Protein AF-A0A7V5RJ73-F1 (afdb_monomer_lite)

Sequence (101 aa):
MDFFIEINDKVAHIILYTPLGFLLRRALSLHKNMTAPQTAVLTLIIGVLYGISDELHQAFVPDRYADAADVLADAVGVLFGSTAFYFLRKQQPGLRAETNE

Structure (mmCIF, N/CA/C/O backbone):
data_AF-A0A7V5RJ73-F1
#
_entry.id   AF-A0A7V5RJ73-F1
#
loop_
_atom_site.group_PDB
_atom_site.id
_atom_site.type_symbol
_atom_site.label_atom_id
_atom_site.label_alt_id
_atom_site.label_comp_id
_atom_site.label_asym_id
_atom_site.label_entity_id
_atom_site.label_seq_id
_atom_site.pdbx_PDB_ins_code
_atom_site.Cartn_x
_atom_site.Cartn_y
_atom_site.Cartn_z
_atom_site.occupancy
_atom_site.B_iso_or_equiv
_atom_site.auth_seq_id
_atom_site.auth_comp_id
_atom_site.auth_asym_id
_atom_site.auth_atom_id
_atom_site.pdbx_PDB_model_num
ATOM 1 N N . MET A 1 1 ? 3.614 -0.748 -29.471 1.00 63.44 1 MET A N 1
ATOM 2 C CA . MET A 1 1 ? 3.290 -1.928 -28.633 1.00 63.44 1 MET A CA 1
ATOM 3 C C . MET A 1 1 ? 3.602 -1.642 -27.171 1.00 63.44 1 MET A C 1
ATOM 5 O O . MET A 1 1 ? 2.869 -2.115 -26.318 1.00 63.44 1 MET A O 1
ATOM 9 N N . ASP A 1 2 ? 4.600 -0.803 -26.909 1.00 73.31 2 ASP A N 1
ATOM 10 C CA . ASP A 1 2 ? 5.149 -0.478 -25.584 1.00 73.31 2 ASP A CA 1
ATOM 11 C C . ASP A 1 2 ? 4.102 0.065 -24.599 1.00 73.31 2 ASP A C 1
ATOM 13 O O . ASP A 1 2 ? 3.984 -0.440 -23.491 1.00 73.31 2 ASP A O 1
ATOM 17 N N . PHE A 1 3 ? 3.213 0.955 -25.050 1.00 74.25 3 PHE A N 1
ATOM 18 C CA . PHE A 1 3 ? 2.117 1.476 -24.220 1.00 74.25 3 PHE A CA 1
ATOM 19 C C . PHE A 1 3 ? 1.172 0.394 -23.658 1.00 74.25 3 PHE A C 1
ATOM 21 O O . PHE A 1 3 ? 0.725 0.477 -22.517 1.00 74.25 3 PHE A O 1
ATOM 28 N N . PHE A 1 4 ? 0.848 -0.639 -24.445 1.00 75.19 4 PHE A N 1
ATOM 29 C CA . PHE A 1 4 ? -0.024 -1.723 -23.975 1.00 75.19 4 PHE A CA 1
ATOM 30 C C . PHE A 1 4 ? 0.685 -2.632 -22.967 1.00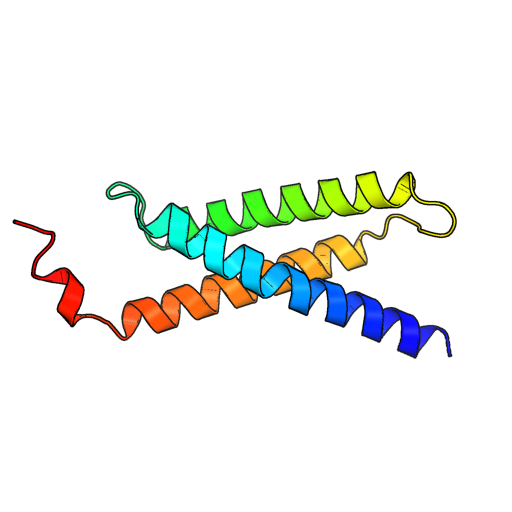 75.19 4 PHE A C 1
ATOM 32 O O . PHE A 1 4 ? 0.028 -3.189 -22.089 1.00 75.19 4 PHE A O 1
ATOM 39 N N . ILE A 1 5 ? 2.004 -2.783 -23.102 1.00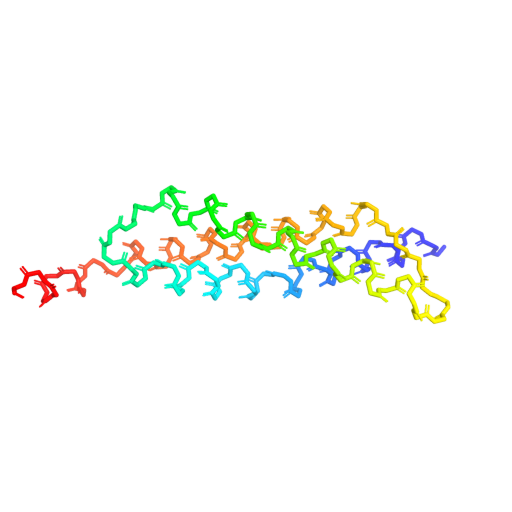 77.38 5 ILE A N 1
ATOM 40 C CA . ILE A 1 5 ? 2.833 -3.565 -22.181 1.00 77.38 5 ILE A CA 1
ATOM 41 C C . ILE A 1 5 ? 2.927 -2.833 -20.843 1.00 77.38 5 ILE A C 1
ATOM 43 O O . ILE A 1 5 ? 2.672 -3.445 -19.811 1.00 77.38 5 ILE A O 1
ATOM 47 N N . GLU A 1 6 ? 3.167 -1.520 -20.868 1.00 79.75 6 GLU A N 1
ATOM 48 C CA . GLU A 1 6 ? 3.168 -0.683 -19.667 1.00 79.75 6 GLU A CA 1
ATOM 49 C C . GLU A 1 6 ? 1.824 -0.763 -18.938 1.00 79.75 6 GLU A C 1
ATOM 51 O O . GLU A 1 6 ? 1.789 -1.094 -17.760 1.00 79.75 6 GLU A O 1
ATOM 56 N N . ILE A 1 7 ? 0.690 -0.557 -19.620 1.00 81.56 7 ILE A N 1
ATOM 57 C CA . ILE A 1 7 ? -0.626 -0.662 -18.963 1.00 81.56 7 ILE A CA 1
ATOM 58 C C . ILE A 1 7 ? -0.834 -2.035 -18.319 1.00 81.56 7 ILE A C 1
ATOM 60 O O . ILE A 1 7 ? -1.371 -2.109 -17.216 1.00 81.56 7 ILE A O 1
ATOM 64 N N . ASN A 1 8 ? -0.452 -3.116 -19.002 1.00 88.88 8 ASN A N 1
ATOM 65 C CA . ASN A 1 8 ? -0.618 -4.467 -18.472 1.00 88.88 8 ASN A CA 1
ATOM 66 C C . ASN A 1 8 ? 0.177 -4.653 -17.173 1.00 88.88 8 ASN A C 1
ATOM 68 O O . ASN A 1 8 ? -0.376 -5.127 -16.185 1.00 88.88 8 ASN A O 1
ATOM 72 N N . ASP A 1 9 ? 1.425 -4.194 -17.157 1.00 88.94 9 ASP A N 1
ATOM 73 C CA . ASP A 1 9 ? 2.310 -4.241 -15.996 1.00 88.94 9 ASP A CA 1
ATOM 74 C C . ASP A 1 9 ? 1.721 -3.442 -14.813 1.00 88.94 9 ASP A C 1
ATOM 76 O O . ASP A 1 9 ? 1.507 -3.999 -13.736 1.00 88.94 9 ASP A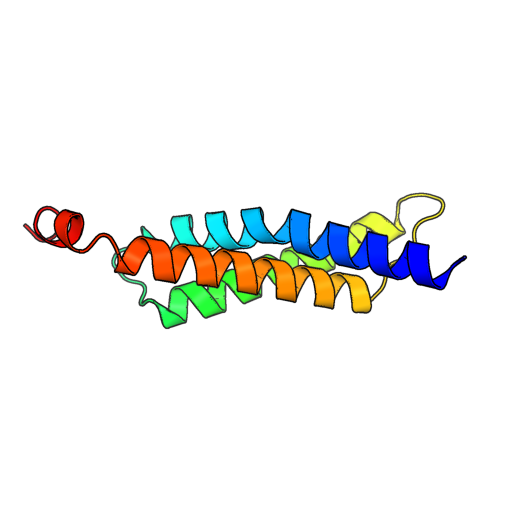 O 1
ATOM 80 N N . LYS A 1 10 ? 1.241 -2.211 -15.041 1.00 91.75 10 LYS A N 1
ATOM 81 C CA . LYS A 1 10 ? 0.571 -1.404 -13.997 1.00 91.75 10 LYS A CA 1
ATOM 82 C C . LYS A 1 10 ? -0.705 -2.075 -13.470 1.00 91.75 10 LYS A C 1
ATOM 84 O O . LYS A 1 10 ? -1.003 -2.033 -12.275 1.00 91.75 10 LYS A O 1
ATOM 89 N N . VAL A 1 11 ? -1.486 -2.711 -14.346 1.00 94.94 11 VAL A N 1
ATOM 90 C CA . VAL A 1 11 ? -2.678 -3.476 -13.942 1.00 94.94 11 VAL A CA 1
ATOM 91 C C . VAL A 1 11 ? -2.285 -4.704 -13.119 1.00 94.94 11 VAL A C 1
ATOM 93 O O . VAL A 1 11 ? -2.965 -5.010 -12.137 1.00 94.94 11 VAL A O 1
ATOM 96 N N . ALA A 1 12 ? -1.193 -5.384 -13.469 1.00 94.56 12 ALA A N 1
ATOM 97 C CA . ALA A 1 12 ? -0.675 -6.512 -12.704 1.00 94.56 12 ALA A CA 1
ATOM 98 C C . ALA A 1 12 ? -0.281 -6.083 -11.284 1.00 94.56 12 ALA A C 1
ATOM 100 O O . ALA A 1 12 ? -0.717 -6.732 -10.333 1.00 94.56 12 ALA A O 1
ATOM 101 N N . HIS A 1 13 ? 0.422 -4.956 -11.133 1.00 95.88 13 HIS A N 1
ATOM 102 C CA . HIS A 1 13 ? 0.754 -4.357 -9.834 1.00 95.88 13 HIS A CA 1
ATOM 103 C C . HIS A 1 13 ? -0.503 -4.081 -8.992 1.00 95.88 13 HIS A C 1
ATOM 105 O O . HIS A 1 13 ? -0.633 -4.577 -7.869 1.00 95.88 13 HIS A O 1
ATOM 111 N N . ILE A 1 14 ? -1.521 -3.422 -9.563 1.00 97.56 14 ILE A N 1
ATOM 112 C CA . ILE A 1 14 ? -2.802 -3.185 -8.871 1.00 97.56 14 ILE A CA 1
ATOM 113 C C . ILE A 1 14 ? -3.448 -4.505 -8.415 1.00 97.56 14 ILE A C 1
ATOM 115 O O . ILE A 1 14 ? -3.921 -4.609 -7.276 1.00 97.56 14 ILE A O 1
ATOM 119 N N . ILE A 1 15 ? -3.489 -5.519 -9.285 1.00 97.75 15 ILE A N 1
ATOM 120 C CA . ILE A 1 15 ? -4.101 -6.822 -8.986 1.00 97.75 15 ILE A CA 1
ATOM 121 C C . ILE A 1 15 ? -3.326 -7.557 -7.888 1.00 97.75 15 ILE A C 1
ATOM 123 O O . ILE A 1 15 ? -3.957 -8.104 -6.987 1.00 97.75 15 ILE A O 1
ATOM 127 N N . LEU A 1 16 ? -1.992 -7.551 -7.927 1.00 96.50 16 LEU A N 1
ATOM 128 C CA . LEU A 1 16 ? -1.120 -8.198 -6.939 1.00 96.50 16 LEU A CA 1
ATOM 129 C C . LEU A 1 16 ? -1.221 -7.540 -5.561 1.00 96.50 16 LEU A C 1
ATOM 131 O O . LEU A 1 16 ? -1.323 -8.229 -4.542 1.00 96.50 16 LEU A O 1
ATOM 135 N N . TYR A 1 17 ? -1.269 -6.211 -5.523 1.00 98.12 17 TYR A N 1
ATOM 136 C CA . TYR A 1 17 ? -1.295 -5.457 -4.273 1.00 98.12 17 TYR A CA 1
ATOM 137 C C . TYR A 1 17 ? -2.696 -5.333 -3.661 1.00 98.12 17 TYR A C 1
ATOM 139 O O . TYR A 1 17 ? -2.831 -5.038 -2.469 1.00 98.12 17 TYR A O 1
ATOM 147 N N . THR A 1 18 ? -3.757 -5.636 -4.414 1.00 98.56 18 THR A N 1
ATOM 148 C CA . THR A 1 18 ? -5.132 -5.664 -3.888 1.00 98.56 18 THR A CA 1
ATOM 149 C C . THR A 1 18 ? -5.323 -6.711 -2.775 1.00 98.56 18 THR A C 1
ATOM 151 O O . THR A 1 18 ? -5.748 -6.336 -1.676 1.00 98.56 18 THR A O 1
ATOM 154 N N . PRO A 1 19 ? -4.983 -8.003 -2.958 1.00 98.44 19 PRO A N 1
ATOM 155 C CA . PRO A 1 19 ? -4.989 -8.984 -1.874 1.00 98.44 19 PRO A CA 1
ATOM 156 C C . PRO A 1 19 ? -4.113 -8.579 -0.685 1.00 98.44 19 PRO A C 1
ATOM 158 O O . PRO A 1 19 ? -4.533 -8.756 0.460 1.00 98.44 19 PRO A O 1
ATOM 161 N N . LEU A 1 20 ? -2.935 -7.992 -0.931 1.00 98.38 20 LEU A N 1
ATOM 162 C CA . LEU A 1 20 ? -2.051 -7.511 0.133 1.00 98.38 20 LEU A CA 1
ATOM 163 C C . LEU A 1 20 ? -2.748 -6.444 0.987 1.00 98.38 20 LEU A C 1
ATOM 165 O O . LEU A 1 20 ? -2.844 -6.596 2.207 1.00 98.38 20 LEU A O 1
ATOM 169 N N . GLY A 1 21 ? -3.306 -5.406 0.358 1.00 98.44 21 GLY A N 1
ATOM 170 C CA . GLY A 1 21 ? -4.060 -4.362 1.050 1.00 98.44 21 GLY A CA 1
ATOM 171 C C . GLY A 1 21 ? -5.252 -4.917 1.827 1.00 98.44 21 GLY A C 1
ATOM 172 O O . GLY A 1 21 ? -5.497 -4.510 2.962 1.00 98.44 21 GLY A O 1
ATOM 173 N N . PHE A 1 22 ? -5.962 -5.896 1.263 1.00 98.50 22 PHE A N 1
ATOM 174 C CA . PHE A 1 22 ? -7.078 -6.566 1.928 1.00 98.50 22 PHE A CA 1
ATOM 175 C C . PHE A 1 22 ? -6.637 -7.317 3.190 1.00 98.50 22 PHE A C 1
ATOM 177 O O . PHE A 1 22 ? -7.255 -7.186 4.250 1.00 98.50 22 PHE A O 1
ATOM 184 N N . LEU A 1 23 ? -5.563 -8.102 3.096 1.00 98.25 23 LEU A N 1
ATOM 185 C CA . LEU A 1 23 ? -5.067 -8.930 4.194 1.00 98.25 23 LEU A CA 1
ATOM 186 C C . LEU A 1 23 ? -4.405 -8.097 5.294 1.00 98.25 23 LEU A C 1
ATOM 188 O O . LEU A 1 23 ? -4.669 -8.349 6.470 1.00 98.25 23 LEU A O 1
ATOM 192 N N . LEU A 1 24 ? -3.625 -7.072 4.938 1.00 98.19 24 LEU A N 1
ATOM 193 C CA . LEU A 1 24 ? -3.063 -6.112 5.893 1.00 98.19 24 LEU A CA 1
ATOM 194 C C . LEU A 1 24 ? -4.173 -5.401 6.659 1.00 98.19 24 LEU A C 1
ATOM 196 O O . LEU A 1 24 ? -4.175 -5.371 7.893 1.00 98.19 24 LEU A O 1
ATOM 200 N N . ARG A 1 25 ? -5.173 -4.902 5.927 1.00 97.81 25 ARG A N 1
ATOM 201 C CA . ARG A 1 25 ? -6.346 -4.272 6.514 1.00 97.81 25 ARG A CA 1
ATOM 202 C C . ARG A 1 25 ? -7.056 -5.222 7.466 1.00 97.81 25 ARG A C 1
ATOM 204 O O . ARG A 1 25 ? -7.375 -4.814 8.580 1.00 97.81 25 ARG A O 1
ATOM 211 N N . ARG A 1 26 ? -7.272 -6.478 7.063 1.00 96.94 26 ARG A N 1
ATOM 212 C CA . ARG A 1 26 ? -7.879 -7.513 7.906 1.00 96.94 26 ARG A CA 1
ATOM 213 C C . ARG A 1 26 ? -7.088 -7.718 9.189 1.00 96.94 26 ARG A C 1
ATOM 215 O O . ARG A 1 26 ? -7.684 -7.604 10.259 1.00 96.94 26 ARG A O 1
ATOM 222 N N . ALA A 1 27 ? -5.787 -7.975 9.080 1.00 96.81 27 ALA A N 1
ATOM 223 C CA . ALA A 1 27 ? -4.901 -8.248 10.207 1.00 96.81 27 ALA A CA 1
ATOM 224 C C . ALA A 1 27 ? -4.891 -7.091 11.214 1.00 96.81 27 ALA A C 1
ATOM 226 O O . ALA A 1 27 ? -5.191 -7.293 12.389 1.00 96.81 27 ALA A O 1
ATOM 227 N N . LEU A 1 28 ? -4.669 -5.861 10.745 1.00 96.19 28 LEU A N 1
ATOM 228 C CA . LEU A 1 28 ? -4.662 -4.668 11.595 1.00 96.19 28 LEU A CA 1
ATOM 229 C C . LEU A 1 28 ? -6.011 -4.436 12.283 1.00 96.19 28 LEU A C 1
ATOM 231 O O . LEU A 1 28 ? -6.076 -3.971 13.416 1.00 96.19 28 LEU A O 1
ATOM 235 N N . SER A 1 29 ? -7.105 -4.795 11.617 1.00 93.56 29 SER A N 1
ATOM 236 C CA . SER A 1 29 ? -8.455 -4.609 12.137 1.00 93.56 29 SER A CA 1
ATOM 237 C C . SER A 1 29 ? -8.849 -5.564 13.274 1.00 93.56 29 SER A C 1
ATOM 239 O O . SER A 1 29 ? -9.889 -5.334 13.904 1.00 93.56 29 SER A O 1
ATOM 241 N N . LEU A 1 30 ? -8.041 -6.606 13.524 1.00 92.88 30 LEU A N 1
ATOM 242 C CA . LEU A 1 30 ? -8.167 -7.520 14.664 1.00 92.88 30 LEU A CA 1
ATOM 243 C C . LEU A 1 30 ? -7.631 -6.904 15.966 1.00 92.88 30 LEU A C 1
ATOM 245 O O . LEU A 1 30 ? -7.986 -7.358 17.052 1.00 92.88 30 LEU A O 1
ATOM 249 N N . HIS A 1 31 ? -6.807 -5.855 15.884 1.00 91.81 31 HIS A N 1
ATOM 250 C CA . HIS A 1 31 ? -6.301 -5.165 17.066 1.00 91.81 31 HIS A CA 1
ATOM 251 C C . HIS A 1 31 ? -7.395 -4.282 17.683 1.00 91.81 31 HIS A C 1
ATOM 253 O O . HIS A 1 31 ? -7.825 -3.295 17.086 1.00 91.81 31 HIS A O 1
ATOM 259 N N . LYS A 1 32 ? -7.813 -4.609 18.915 1.00 83.81 32 LYS A N 1
ATOM 260 C CA . LYS A 1 32 ? -8.924 -3.939 19.625 1.00 83.81 32 LYS A CA 1
ATOM 261 C C . LYS A 1 32 ? -8.725 -2.427 19.829 1.00 83.81 32 LYS A C 1
ATOM 263 O O . LYS A 1 32 ? -9.703 -1.694 19.896 1.00 83.81 32 LYS A O 1
ATOM 268 N N . ASN A 1 33 ? -7.477 -1.959 19.871 1.00 92.00 33 ASN A N 1
ATOM 269 C CA . ASN A 1 33 ? -7.137 -0.561 20.164 1.00 92.00 33 ASN A CA 1
ATOM 270 C C . ASN A 1 33 ? -6.991 0.325 18.917 1.00 92.00 33 ASN A C 1
ATOM 272 O O . ASN A 1 33 ? -6.576 1.476 19.038 1.00 92.00 33 ASN A O 1
ATOM 276 N N . MET A 1 34 ? -7.278 -0.192 17.717 1.00 91.56 34 MET A N 1
ATOM 277 C CA . MET A 1 34 ? -7.090 0.561 16.478 1.00 91.56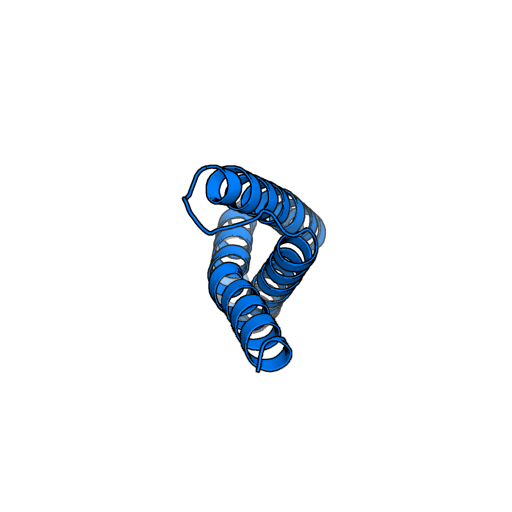 34 MET A CA 1
ATOM 278 C C . MET A 1 34 ? -8.424 0.894 15.816 1.00 91.56 34 MET A C 1
ATOM 280 O O . MET A 1 34 ? -9.257 0.033 15.533 1.00 91.56 34 MET A O 1
ATOM 284 N N . THR A 1 35 ? -8.610 2.172 15.507 1.00 94.12 35 THR A N 1
ATOM 285 C CA . THR A 1 35 ? -9.783 2.662 14.781 1.00 94.12 35 THR A CA 1
ATOM 286 C C . THR A 1 35 ? -9.705 2.316 13.290 1.00 94.12 35 THR A C 1
ATOM 288 O O . THR A 1 35 ? -8.635 2.040 12.736 1.00 94.12 35 THR A O 1
ATOM 291 N N . ALA A 1 36 ? -10.848 2.363 12.599 1.00 92.62 36 ALA A N 1
ATOM 292 C CA . ALA A 1 36 ? -10.914 2.166 11.151 1.00 92.62 36 ALA A CA 1
ATOM 293 C C . ALA A 1 36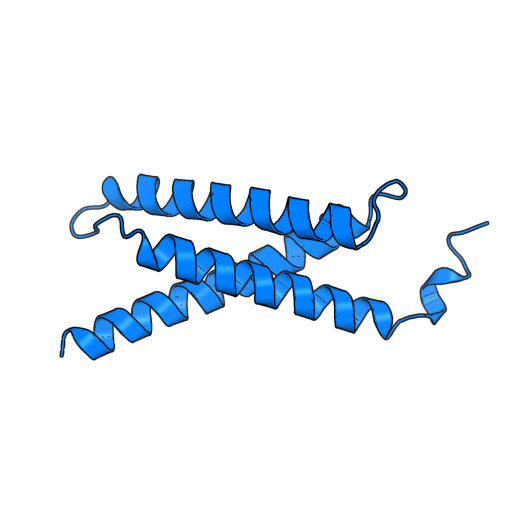 ? -9.986 3.104 10.340 1.00 92.62 36 ALA A C 1
ATOM 295 O O . ALA A 1 36 ? -9.335 2.600 9.427 1.00 92.62 36 ALA A O 1
ATOM 296 N N . PRO A 1 37 ? -9.868 4.418 10.614 1.00 95.56 37 PRO A N 1
ATOM 297 C CA . PRO A 1 37 ? -8.915 5.266 9.894 1.00 95.56 37 PRO A CA 1
ATOM 298 C C . PRO A 1 37 ? -7.451 4.937 10.221 1.00 95.56 37 PRO A C 1
ATOM 300 O O . PRO A 1 37 ? -6.648 4.830 9.299 1.00 95.56 37 PRO A O 1
ATOM 303 N N . GLN A 1 38 ? -7.100 4.676 11.487 1.00 96.75 38 GLN A N 1
ATOM 304 C CA . GLN A 1 38 ? -5.723 4.305 11.866 1.00 96.75 38 GLN A CA 1
ATOM 305 C C . GLN A 1 38 ? -5.251 3.044 11.146 1.00 96.75 38 GLN A C 1
ATOM 307 O O . GLN A 1 38 ? -4.177 3.015 10.552 1.00 96.75 38 GLN A O 1
ATOM 312 N N . THR A 1 39 ? -6.092 2.012 11.143 1.00 96.69 39 THR A N 1
ATOM 313 C CA . THR A 1 39 ? -5.800 0.768 10.431 1.00 96.69 39 THR A CA 1
ATOM 314 C C . THR A 1 39 ? -5.690 0.984 8.915 1.00 96.69 39 THR A C 1
ATOM 316 O O . THR A 1 39 ? -5.068 0.169 8.246 1.00 96.69 39 THR A O 1
ATOM 319 N N . ALA A 1 40 ? -6.284 2.040 8.337 1.00 96.81 40 ALA A N 1
ATOM 320 C CA . ALA A 1 40 ? -6.288 2.280 6.887 1.00 96.81 40 ALA A CA 1
ATOM 321 C C . ALA A 1 40 ? -5.006 2.997 6.483 1.00 96.81 40 ALA A C 1
ATOM 323 O O . ALA A 1 40 ? -4.320 2.555 5.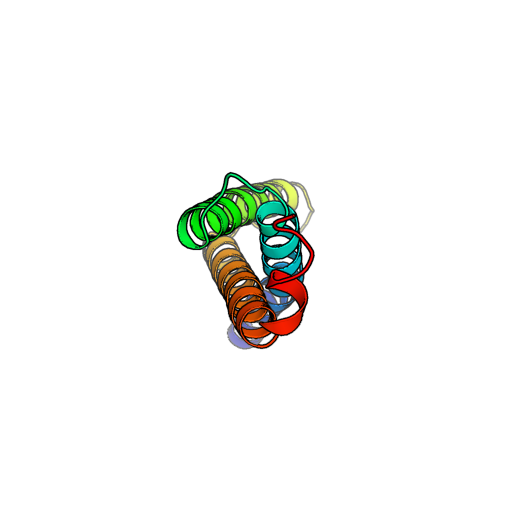567 1.00 96.81 40 ALA A O 1
ATOM 324 N N . VAL A 1 41 ? -4.654 4.039 7.240 1.00 98.19 41 VAL A N 1
ATOM 325 C CA . VAL A 1 41 ? -3.381 4.751 7.117 1.00 98.19 41 VAL A CA 1
ATOM 326 C C . VAL A 1 41 ? -2.219 3.779 7.281 1.00 98.19 41 VAL A C 1
ATOM 328 O O . VAL A 1 41 ? -1.329 3.752 6.441 1.00 98.19 41 VAL A O 1
ATOM 331 N N . LEU A 1 42 ? -2.251 2.922 8.304 1.00 98.06 42 LEU A N 1
ATOM 332 C CA . LEU A 1 42 ? -1.171 1.965 8.522 1.00 98.06 42 LEU A CA 1
ATOM 333 C C . LEU A 1 42 ? -1.113 0.881 7.434 1.00 98.06 42 LEU A C 1
ATOM 335 O O . LEU A 1 42 ? -0.021 0.507 7.024 1.00 98.06 42 LEU A O 1
ATOM 339 N N . THR A 1 43 ? -2.263 0.428 6.914 1.00 98.31 43 THR A N 1
ATOM 340 C CA . THR A 1 43 ? -2.296 -0.472 5.743 1.00 98.31 43 THR A CA 1
ATOM 341 C C . THR A 1 43 ? -1.596 0.167 4.544 1.00 98.31 43 THR A C 1
ATOM 343 O O . THR A 1 43 ? -0.798 -0.496 3.890 1.00 98.31 43 THR A O 1
ATOM 346 N N . LEU A 1 44 ? -1.859 1.451 4.280 1.00 98.38 44 LEU A N 1
ATOM 347 C CA . LEU A 1 44 ? -1.225 2.174 3.179 1.00 98.38 44 LEU A CA 1
ATOM 348 C C . LEU A 1 44 ? 0.267 2.365 3.390 1.00 98.38 44 LEU A C 1
ATOM 350 O O . LEU A 1 44 ? 1.030 2.090 2.477 1.00 98.38 44 LEU A O 1
ATOM 354 N N . ILE A 1 45 ? 0.688 2.788 4.583 1.00 98.50 45 ILE A N 1
ATOM 355 C CA . ILE A 1 45 ? 2.110 2.965 4.894 1.00 98.50 45 ILE A CA 1
ATOM 356 C C . ILE A 1 45 ? 2.858 1.646 4.693 1.00 98.50 45 ILE A C 1
ATOM 358 O O . ILE A 1 45 ? 3.861 1.620 3.990 1.00 98.50 45 ILE A O 1
ATOM 362 N N . ILE A 1 46 ? 2.358 0.546 5.265 1.00 98.50 46 ILE A N 1
ATOM 363 C CA . ILE A 1 46 ? 3.004 -0.767 5.139 1.00 98.50 46 ILE A CA 1
ATOM 364 C C . ILE A 1 46 ? 3.008 -1.228 3.678 1.00 98.50 46 ILE A C 1
ATOM 366 O O . ILE A 1 46 ? 4.043 -1.668 3.189 1.00 98.50 46 ILE A O 1
ATOM 370 N N . GLY A 1 47 ? 1.878 -1.110 2.978 1.00 98.38 47 GLY A N 1
ATOM 371 C CA . GLY A 1 47 ? 1.760 -1.531 1.585 1.00 98.38 47 GLY A CA 1
ATOM 372 C C . GLY A 1 47 ? 2.667 -0.745 0.635 1.00 98.38 47 GLY A C 1
ATOM 373 O O . GLY A 1 47 ? 3.323 -1.349 -0.202 1.00 98.38 47 GLY A O 1
ATOM 374 N N . VAL A 1 48 ? 2.772 0.576 0.804 1.00 98.06 48 VAL A N 1
ATOM 375 C CA . VAL A 1 48 ? 3.662 1.428 -0.004 1.00 98.06 48 VAL A CA 1
ATOM 376 C C . VAL A 1 48 ? 5.128 1.150 0.304 1.00 98.06 48 VAL A C 1
ATOM 378 O O . VAL A 1 48 ? 5.930 1.061 -0.616 1.00 98.06 48 VAL A O 1
ATOM 381 N N . LEU A 1 49 ? 5.502 0.978 1.577 1.00 98.38 49 LEU A N 1
ATOM 382 C CA . LEU A 1 49 ? 6.874 0.595 1.927 1.00 98.38 49 LEU A CA 1
ATOM 383 C C . LEU A 1 49 ? 7.244 -0.770 1.338 1.00 98.38 49 LEU A C 1
ATOM 385 O O . LEU A 1 49 ? 8.385 -0.962 0.918 1.00 98.38 49 LEU A O 1
ATOM 389 N N . TYR A 1 50 ? 6.285 -1.698 1.284 1.00 97.94 50 TYR A N 1
ATOM 390 C CA . TYR A 1 50 ? 6.472 -2.980 0.618 1.00 97.94 50 TYR A CA 1
ATOM 391 C C . TYR A 1 50 ? 6.653 -2.804 -0.898 1.00 97.94 50 TYR A C 1
ATOM 393 O O . TYR A 1 50 ? 7.643 -3.304 -1.414 1.00 97.94 50 TYR A O 1
ATOM 401 N N . GLY A 1 51 ? 5.811 -2.003 -1.563 1.00 97.06 51 GLY A N 1
ATOM 402 C CA . GLY A 1 51 ? 5.948 -1.665 -2.992 1.00 97.06 51 GLY A CA 1
ATOM 403 C C . GLY A 1 51 ? 7.285 -1.017 -3.345 1.00 97.06 51 GLY A C 1
ATOM 404 O O . GLY A 1 51 ? 7.983 -1.454 -4.250 1.00 97.06 51 GLY A O 1
ATOM 405 N N . ILE A 1 52 ? 7.736 -0.046 -2.546 1.00 97.19 52 ILE A N 1
ATOM 406 C CA . ILE A 1 52 ? 9.079 0.537 -2.699 1.00 97.19 52 ILE A CA 1
ATOM 407 C C . ILE A 1 52 ? 10.162 -0.542 -2.568 1.00 97.19 52 ILE A C 1
ATOM 409 O O . ILE A 1 52 ? 11.138 -0.531 -3.312 1.00 97.19 52 ILE A O 1
ATOM 413 N N . SER A 1 53 ? 10.016 -1.461 -1.611 1.00 96.81 53 SER A N 1
ATOM 414 C CA . SER A 1 53 ? 10.991 -2.541 -1.420 1.00 96.81 53 SER A CA 1
ATOM 415 C C . SER A 1 53 ? 10.999 -3.517 -2.599 1.00 96.81 53 SER A C 1
ATOM 417 O O . SER A 1 53 ? 12.065 -4.016 -2.948 1.00 96.81 53 SER A O 1
ATOM 419 N N . ASP A 1 54 ? 9.841 -3.764 -3.208 1.00 94.44 54 ASP A N 1
ATOM 420 C CA . ASP A 1 54 ? 9.667 -4.621 -4.381 1.00 94.44 54 ASP A CA 1
ATOM 421 C C . ASP A 1 54 ? 10.314 -3.998 -5.624 1.00 94.44 54 ASP A C 1
ATOM 423 O O . ASP A 1 54 ? 11.131 -4.645 -6.270 1.00 94.44 54 ASP A O 1
ATOM 427 N N . GLU A 1 55 ? 10.103 -2.703 -5.873 1.00 94.19 55 GLU A N 1
ATOM 428 C CA . GLU A 1 55 ? 10.772 -1.968 -6.959 1.00 94.19 55 GLU A CA 1
ATOM 429 C C . GLU A 1 55 ? 12.294 -1.894 -6.773 1.00 94.19 55 GLU A C 1
ATOM 431 O O . GLU A 1 55 ? 13.074 -2.073 -7.714 1.00 94.19 55 GLU A O 1
ATOM 436 N N . LEU A 1 56 ? 12.752 -1.686 -5.535 1.00 94.38 56 LEU A N 1
ATOM 437 C CA . LEU A 1 56 ? 14.177 -1.763 -5.217 1.00 94.38 56 LEU A CA 1
ATOM 438 C C . LEU A 1 56 ? 14.724 -3.173 -5.452 1.00 94.38 56 LEU A C 1
ATOM 440 O O . LEU A 1 56 ? 15.830 -3.308 -5.966 1.00 94.38 56 LEU A O 1
ATOM 444 N N . HIS A 1 57 ? 13.973 -4.217 -5.097 1.00 92.75 57 HIS A N 1
ATOM 445 C CA . HIS A 1 57 ? 14.349 -5.603 -5.361 1.00 92.75 57 HIS A CA 1
ATOM 446 C C . HIS A 1 57 ? 14.382 -5.898 -6.870 1.00 92.75 57 HIS A C 1
ATOM 448 O O . HIS A 1 57 ? 15.313 -6.539 -7.359 1.00 92.75 57 HIS A O 1
ATOM 454 N N . GLN A 1 58 ? 13.414 -5.371 -7.619 1.00 90.94 58 GLN A N 1
ATOM 455 C CA . GLN A 1 58 ? 13.308 -5.484 -9.067 1.00 90.94 58 GLN A CA 1
ATOM 456 C C . GLN A 1 58 ? 14.532 -4.894 -9.779 1.00 90.94 58 GLN A C 1
ATOM 458 O O . GLN A 1 58 ? 14.993 -5.477 -10.755 1.00 90.94 58 GLN A O 1
ATOM 463 N N . ALA A 1 59 ? 15.133 -3.824 -9.250 1.00 90.56 59 ALA A N 1
ATOM 464 C CA . ALA A 1 59 ? 16.372 -3.254 -9.789 1.00 90.56 59 ALA A CA 1
ATOM 465 C C . ALA A 1 59 ? 17.588 -4.206 -9.738 1.00 90.56 59 ALA A C 1
ATOM 467 O O . ALA A 1 59 ? 18.588 -3.958 -10.414 1.00 90.56 59 ALA A O 1
ATOM 468 N N . PHE A 1 60 ? 17.530 -5.289 -8.954 1.00 92.69 60 PHE A N 1
ATOM 469 C CA . PHE A 1 60 ? 18.559 -6.337 -8.933 1.00 92.69 60 PHE A CA 1
ATOM 470 C C . PHE A 1 60 ? 18.256 -7.501 -9.887 1.00 92.69 60 PHE A C 1
ATOM 472 O O . PHE A 1 60 ? 19.088 -8.400 -10.039 1.00 92.69 60 PHE A O 1
ATOM 479 N N . VAL A 1 61 ? 17.086 -7.508 -10.529 1.00 90.56 61 VAL A N 1
ATOM 480 C CA . VAL A 1 61 ? 16.690 -8.520 -11.511 1.00 90.56 61 VAL A CA 1
ATOM 481 C C . VAL A 1 61 ? 17.134 -8.054 -12.904 1.00 90.56 61 VAL A C 1
ATOM 483 O O . VAL A 1 61 ? 16.789 -6.942 -13.307 1.00 90.56 61 VAL A O 1
ATOM 486 N N . PRO A 1 62 ? 17.890 -8.870 -13.665 1.00 90.69 62 PRO A N 1
ATOM 487 C CA . PRO A 1 62 ? 18.261 -8.532 -15.037 1.00 90.69 62 PRO A CA 1
ATOM 488 C C . PRO A 1 62 ? 17.032 -8.190 -15.888 1.00 90.69 62 PRO A C 1
ATOM 490 O O . PRO A 1 62 ? 15.993 -8.836 -15.762 1.00 90.69 62 PRO A O 1
ATOM 493 N N . ASP A 1 63 ? 17.164 -7.182 -16.750 1.00 85.06 63 ASP A N 1
ATOM 494 C CA . ASP A 1 63 ? 16.113 -6.709 -17.664 1.00 85.06 63 ASP A CA 1
ATOM 495 C C . ASP A 1 63 ? 14.849 -6.135 -16.990 1.00 85.06 63 ASP A C 1
ATOM 497 O O . ASP A 1 63 ? 13.817 -5.963 -17.644 1.00 85.06 63 ASP A O 1
ATOM 501 N N . ARG A 1 64 ? 14.917 -5.783 -15.698 1.00 84.44 64 ARG A N 1
ATOM 502 C CA . ARG A 1 64 ? 13.879 -4.999 -15.015 1.00 84.44 64 ARG A CA 1
ATOM 503 C C . ARG A 1 64 ? 14.449 -3.685 -14.478 1.00 84.44 64 ARG A C 1
ATOM 505 O O . ARG A 1 64 ? 15.612 -3.595 -14.091 1.00 84.44 64 ARG A O 1
ATOM 512 N N . TYR A 1 65 ? 13.605 -2.659 -14.461 1.00 84.50 65 TYR A N 1
ATOM 513 C CA . TYR A 1 65 ? 13.938 -1.324 -13.971 1.00 84.50 65 TYR A CA 1
ATOM 514 C C . TYR A 1 65 ? 12.952 -0.936 -12.877 1.00 84.50 65 TYR A C 1
ATOM 516 O O . TYR A 1 65 ? 11.789 -1.320 -12.949 1.00 84.50 65 TYR A O 1
ATOM 524 N N . ALA A 1 66 ? 13.432 -0.196 -11.878 1.00 85.81 66 ALA A N 1
ATOM 525 C CA . ALA A 1 66 ? 12.556 0.384 -10.871 1.00 85.81 66 ALA A CA 1
ATOM 526 C C . ALA A 1 66 ? 11.778 1.560 -11.479 1.00 85.81 66 ALA A C 1
ATOM 528 O O . ALA A 1 66 ? 12.396 2.477 -12.035 1.00 85.81 66 ALA A O 1
ATOM 529 N N . ASP A 1 67 ? 10.455 1.558 -11.345 1.00 90.44 67 ASP A N 1
ATOM 530 C CA . ASP A 1 67 ? 9.562 2.601 -11.850 1.00 90.44 67 ASP A CA 1
ATOM 531 C C . ASP A 1 67 ? 8.696 3.166 -10.714 1.00 90.44 67 ASP A C 1
ATOM 533 O O . ASP A 1 67 ? 7.974 2.470 -10.002 1.00 90.44 67 ASP A O 1
ATOM 537 N N . ALA A 1 68 ? 8.726 4.489 -10.552 1.00 93.00 68 ALA A N 1
ATOM 538 C CA . ALA A 1 68 ? 7.881 5.162 -9.572 1.00 93.00 68 ALA A CA 1
ATOM 539 C C . ALA A 1 68 ? 6.383 5.009 -9.892 1.00 93.00 68 ALA A C 1
ATOM 541 O O . ALA A 1 68 ? 5.554 5.088 -8.982 1.00 93.00 68 ALA A O 1
ATOM 542 N N . ALA A 1 69 ? 6.019 4.803 -11.163 1.00 93.31 69 ALA A N 1
ATOM 543 C CA . ALA A 1 69 ? 4.641 4.539 -11.556 1.00 93.31 69 ALA A CA 1
ATOM 544 C C . ALA A 1 69 ? 4.137 3.181 -11.041 1.00 93.31 69 ALA A C 1
ATOM 546 O O . ALA A 1 69 ? 2.946 3.068 -10.744 1.00 93.31 69 ALA A O 1
ATOM 547 N N . ASP A 1 70 ? 5.022 2.200 -10.860 1.00 93.88 70 ASP A N 1
ATOM 548 C CA . ASP A 1 70 ? 4.662 0.879 -10.341 1.00 93.88 70 ASP A CA 1
ATOM 549 C C . ASP A 1 70 ? 4.399 0.951 -8.829 1.00 93.88 70 ASP A C 1
ATOM 551 O O . ASP A 1 70 ? 3.354 0.496 -8.371 1.00 93.88 70 ASP A O 1
ATOM 555 N N . VAL A 1 71 ? 5.189 1.729 -8.073 1.00 96.25 71 VAL A N 1
ATOM 556 C CA . VAL A 1 71 ? 4.873 2.053 -6.660 1.00 96.25 71 VAL A CA 1
ATOM 557 C C . VAL A 1 71 ? 3.508 2.747 -6.518 1.00 96.25 71 VAL A C 1
ATOM 559 O O . VAL A 1 71 ? 2.776 2.534 -5.546 1.00 96.25 71 VAL A O 1
ATOM 562 N N . LEU A 1 72 ? 3.138 3.612 -7.469 1.00 97.12 72 LEU A N 1
ATOM 563 C CA . LEU A 1 72 ? 1.815 4.244 -7.473 1.00 97.12 72 LEU A CA 1
ATOM 564 C C . LEU A 1 72 ? 0.708 3.228 -7.782 1.00 97.12 72 LEU A C 1
ATOM 566 O O . LEU A 1 72 ? -0.348 3.271 -7.144 1.00 97.12 72 LEU A O 1
ATOM 570 N N . ALA A 1 73 ? 0.939 2.313 -8.723 1.00 97.12 73 ALA A N 1
ATOM 571 C CA . ALA A 1 73 ? 0.023 1.220 -9.035 1.00 97.12 73 ALA A CA 1
ATOM 572 C C . ALA A 1 73 ? -0.177 0.292 -7.820 1.00 97.12 73 ALA A C 1
ATOM 574 O O . ALA A 1 73 ? -1.317 -0.030 -7.469 1.00 97.12 73 ALA A O 1
ATOM 575 N N . ASP A 1 74 ? 0.895 -0.026 -7.096 1.00 97.56 74 ASP A N 1
ATOM 576 C CA . ASP A 1 74 ? 0.866 -0.774 -5.839 1.00 97.56 74 ASP A CA 1
ATOM 577 C C . ASP A 1 74 ? 0.010 -0.071 -4.790 1.00 97.56 74 ASP A C 1
ATOM 579 O O . ASP A 1 74 ? -0.886 -0.671 -4.190 1.00 97.56 74 ASP A O 1
ATOM 583 N N . ALA A 1 75 ? 0.230 1.233 -4.596 1.00 98.19 75 ALA A N 1
ATOM 584 C CA . ALA A 1 75 ? -0.538 2.040 -3.655 1.00 98.19 75 ALA A CA 1
ATOM 585 C C . ALA A 1 75 ? -2.042 2.018 -3.982 1.00 98.19 75 ALA A C 1
ATOM 587 O O . ALA A 1 75 ? -2.875 1.903 -3.078 1.00 98.19 75 ALA A O 1
ATOM 588 N N . VAL A 1 76 ? -2.399 2.079 -5.270 1.00 98.38 76 VAL A N 1
ATOM 589 C CA . VAL A 1 76 ? -3.785 1.960 -5.748 1.00 98.38 76 VAL A CA 1
ATOM 590 C C . VAL A 1 76 ? -4.356 0.568 -5.460 1.00 98.38 76 VAL A C 1
ATOM 592 O O . VAL A 1 76 ? -5.474 0.466 -4.947 1.00 98.38 76 VAL A O 1
ATOM 595 N N . GLY A 1 77 ? -3.596 -0.502 -5.703 1.00 98.31 77 GLY A N 1
ATOM 596 C CA . GLY A 1 77 ? -3.984 -1.864 -5.325 1.00 98.31 77 GLY A CA 1
ATOM 597 C C . GLY A 1 77 ? -4.250 -1.988 -3.823 1.00 98.31 77 GLY A C 1
ATOM 598 O O . GLY A 1 77 ? -5.327 -2.417 -3.399 1.00 98.31 77 GLY A O 1
ATOM 599 N N . VAL A 1 78 ? -3.323 -1.508 -2.990 1.00 98.62 78 VAL A N 1
ATOM 600 C CA . VAL A 1 78 ? -3.462 -1.509 -1.524 1.00 98.62 78 VAL A CA 1
ATOM 601 C C . VAL A 1 78 ? -4.714 -0.746 -1.081 1.00 98.62 78 VAL A C 1
ATOM 603 O O . VAL A 1 78 ? -5.457 -1.228 -0.215 1.00 98.62 78 VAL A O 1
ATOM 606 N N . LEU A 1 79 ? -4.987 0.420 -1.681 1.00 98.44 79 LEU A N 1
ATOM 607 C CA . LEU A 1 79 ? -6.202 1.204 -1.434 1.00 98.44 79 LEU A CA 1
ATOM 608 C C . LEU A 1 79 ? -7.467 0.406 -1.756 1.00 98.44 79 LEU A C 1
ATOM 610 O O . LEU A 1 79 ? -8.391 0.383 -0.933 1.00 98.44 79 LEU A O 1
ATOM 614 N N . PHE A 1 80 ? -7.518 -0.264 -2.910 1.00 98.44 80 PHE A N 1
ATOM 615 C CA . PHE A 1 80 ? -8.666 -1.082 -3.296 1.00 98.44 80 PHE A CA 1
ATOM 616 C C . PHE A 1 80 ? -8.893 -2.234 -2.322 1.00 98.44 80 PHE A C 1
ATOM 618 O O . PHE A 1 80 ? -10.007 -2.387 -1.814 1.00 98.44 80 PHE A O 1
ATOM 625 N N . GLY A 1 81 ? -7.847 -2.986 -1.981 1.00 98.25 81 GLY A N 1
ATOM 626 C CA . GLY A 1 81 ? -7.929 -4.082 -1.016 1.00 98.25 81 GLY A CA 1
ATOM 627 C C . GLY A 1 81 ? -8.413 -3.632 0.363 1.00 98.25 81 GLY A C 1
ATOM 628 O O . GLY A 1 81 ? -9.338 -4.212 0.940 1.00 98.25 81 GLY A O 1
ATOM 629 N N . SER A 1 82 ? -7.828 -2.547 0.874 1.00 98.25 82 SER A N 1
ATOM 630 C CA . SER A 1 82 ? -8.183 -1.952 2.167 1.00 98.25 82 SER A CA 1
ATOM 631 C C . SER A 1 82 ? -9.642 -1.480 2.207 1.00 98.25 82 SER A C 1
ATOM 633 O O . SER A 1 82 ? -10.378 -1.728 3.173 1.00 98.25 82 SER A O 1
ATOM 635 N N . THR A 1 83 ? -10.090 -0.842 1.126 1.00 97.50 83 THR A N 1
ATOM 636 C CA . THR A 1 83 ? -11.455 -0.327 0.982 1.00 97.50 83 THR A CA 1
ATOM 637 C C . THR A 1 83 ? -12.469 -1.462 0.851 1.00 97.50 83 THR A C 1
ATOM 639 O O . THR A 1 83 ? -13.495 -1.451 1.537 1.00 97.50 83 THR A O 1
ATOM 642 N N . ALA A 1 84 ? -12.163 -2.487 0.051 1.00 97.56 84 ALA A N 1
ATOM 643 C CA . ALA A 1 84 ? -12.995 -3.677 -0.096 1.00 97.56 84 ALA A CA 1
ATOM 644 C C . ALA A 1 84 ? -13.221 -4.368 1.255 1.00 97.56 84 ALA A C 1
ATOM 646 O O . ALA A 1 84 ? -14.365 -4.623 1.638 1.00 97.56 84 ALA A O 1
ATOM 647 N N . PHE A 1 85 ? -12.157 -4.585 2.038 1.00 97.06 85 PHE A N 1
ATOM 648 C CA . PHE A 1 85 ? -12.291 -5.158 3.377 1.00 97.06 85 PHE A CA 1
ATOM 649 C C . PHE A 1 85 ? -13.175 -4.299 4.288 1.00 97.06 85 PHE A C 1
ATOM 651 O O . PHE A 1 85 ? -14.026 -4.826 5.007 1.00 97.06 85 PHE A O 1
ATOM 658 N N . TYR A 1 86 ? -12.999 -2.974 4.274 1.00 95.50 86 TYR A N 1
ATOM 659 C CA . TYR A 1 86 ? -13.797 -2.072 5.103 1.00 95.50 86 TYR A CA 1
ATOM 660 C C . TYR A 1 86 ? -15.301 -2.198 4.813 1.00 95.50 86 TYR A C 1
ATOM 662 O O . TYR A 1 86 ? -16.098 -2.314 5.749 1.00 95.50 86 TYR A O 1
ATOM 670 N N . PHE A 1 87 ? -15.693 -2.236 3.537 1.00 95.56 87 PHE A N 1
ATOM 671 C CA . PHE A 1 87 ? -17.094 -2.399 3.151 1.00 95.56 87 PHE A CA 1
ATOM 672 C C . PHE A 1 87 ? -17.641 -3.796 3.459 1.00 95.56 87 PHE A C 1
ATOM 674 O O . PHE A 1 87 ? -18.771 -3.905 3.937 1.00 95.56 87 PHE A O 1
ATOM 681 N N . LEU A 1 88 ? -16.860 -4.863 3.263 1.00 94.25 88 LEU A N 1
ATOM 682 C CA . LEU A 1 88 ? -17.274 -6.218 3.647 1.00 94.25 88 LEU A CA 1
ATOM 683 C C . LEU A 1 88 ? -17.462 -6.347 5.164 1.00 94.25 88 LEU A C 1
ATOM 685 O O . LEU A 1 88 ? -18.462 -6.900 5.616 1.00 94.25 88 LEU A O 1
ATOM 689 N N . ARG A 1 89 ? -16.566 -5.764 5.969 1.00 89.38 89 ARG A N 1
ATOM 690 C CA . ARG A 1 89 ? -16.697 -5.765 7.434 1.00 89.38 89 ARG A CA 1
ATOM 691 C C . ARG A 1 89 ? -17.913 -4.967 7.904 1.00 89.38 89 ARG A C 1
ATOM 693 O O . ARG A 1 89 ? -18.582 -5.378 8.847 1.00 89.38 89 ARG A O 1
ATOM 700 N N . LYS A 1 90 ? -18.222 -3.833 7.264 1.00 84.38 90 LYS A N 1
ATOM 701 C CA . LYS A 1 90 ? -19.405 -3.021 7.603 1.00 84.38 90 LYS A CA 1
ATOM 702 C C . LYS A 1 90 ? -20.716 -3.786 7.374 1.00 84.38 90 LYS A C 1
ATOM 704 O O . LYS A 1 90 ? -21.669 -3.568 8.114 1.00 84.38 90 LYS A O 1
ATOM 709 N N . GLN A 1 91 ? -20.743 -4.692 6.397 1.00 83.56 91 GLN A N 1
ATOM 710 C CA . GLN A 1 91 ? -21.894 -5.548 6.091 1.00 83.56 91 GLN A CA 1
ATOM 711 C C . GLN A 1 91 ? -22.080 -6.716 7.073 1.00 83.56 91 GLN A C 1
ATOM 713 O O . GLN A 1 91 ? -23.088 -7.409 6.989 1.00 83.56 91 GLN A O 1
ATOM 718 N N . GLN A 1 92 ? -21.167 -6.915 8.033 1.00 72.94 92 GLN A N 1
ATOM 719 C CA . GLN A 1 92 ? -21.273 -7.952 9.068 1.00 72.94 92 GLN A CA 1
ATOM 720 C C . GLN A 1 92 ? -21.480 -7.361 10.479 1.00 72.94 92 GLN A C 1
ATOM 722 O O . GLN A 1 92 ? -20.644 -7.556 11.364 1.00 72.94 92 GLN A O 1
ATOM 727 N N . PRO A 1 93 ? -22.581 -6.624 10.736 1.00 57.69 93 PRO A N 1
ATOM 728 C CA . PRO A 1 93 ? -22.853 -6.059 12.056 1.00 57.69 93 PRO A CA 1
ATOM 729 C C . PRO A 1 93 ? -23.129 -7.127 13.131 1.00 57.69 93 PRO A C 1
ATOM 731 O O . PRO A 1 93 ? -22.876 -6.858 14.300 1.00 57.69 93 PRO A O 1
ATOM 734 N N . GLY A 1 94 ? -23.577 -8.334 12.753 1.00 54.81 94 GLY A N 1
ATOM 735 C CA . GLY A 1 94 ? -23.970 -9.401 13.689 1.00 54.81 94 GLY A CA 1
ATOM 736 C C . GLY A 1 94 ? -22.841 -9.973 14.558 1.00 54.81 94 GLY A C 1
ATOM 737 O O . GLY A 1 94 ? -23.077 -10.274 15.719 1.00 54.81 94 GLY A O 1
ATOM 738 N N . LEU A 1 95 ? -21.596 -10.032 14.064 1.00 54.81 95 LEU A N 1
ATOM 739 C CA . LEU A 1 95 ? -20.445 -10.529 14.842 1.00 54.81 95 LEU A CA 1
ATOM 740 C C . LEU A 1 95 ? -19.907 -9.525 15.883 1.00 54.81 95 LEU A C 1
ATOM 742 O O . LEU A 1 95 ? -18.992 -9.851 16.633 1.00 54.81 95 LEU A O 1
ATOM 746 N N . ARG A 1 96 ? -20.424 -8.287 15.922 1.00 55.62 96 ARG A N 1
ATOM 747 C CA . ARG A 1 96 ? -19.971 -7.249 16.868 1.00 55.62 96 ARG A CA 1
ATOM 748 C C . ARG A 1 96 ? -20.583 -7.375 18.262 1.00 55.62 96 ARG A C 1
ATOM 750 O O . ARG A 1 96 ? -20.043 -6.772 19.184 1.00 55.62 96 ARG A O 1
ATOM 757 N N . ALA A 1 97 ? -21.701 -8.088 18.404 1.00 53.09 97 ALA A N 1
ATOM 758 C CA . ALA A 1 97 ? -22.410 -8.191 19.678 1.00 53.09 97 ALA A CA 1
ATOM 759 C C . ALA A 1 97 ? -21.710 -9.142 20.665 1.00 53.09 97 ALA A C 1
ATOM 761 O O . ALA A 1 97 ? -21.674 -8.845 21.849 1.00 53.09 97 ALA A O 1
ATOM 762 N N . GLU A 1 98 ? -21.087 -10.220 20.181 1.00 50.69 98 GLU A N 1
ATOM 763 C CA . GLU A 1 98 ? -20.559 -11.292 21.045 1.00 50.69 98 GLU A CA 1
ATOM 764 C C . GLU A 1 98 ? -19.125 -11.058 21.553 1.00 50.69 98 GLU A C 1
ATOM 766 O O . GLU A 1 98 ? -18.699 -11.684 22.514 1.00 50.69 98 GLU A O 1
ATOM 771 N N . THR A 1 99 ? -18.344 -10.159 20.944 1.00 54.53 99 THR A N 1
ATOM 772 C CA . THR A 1 99 ? -16.924 -9.961 21.319 1.00 54.53 99 THR A CA 1
ATOM 773 C C . THR A 1 99 ? -16.678 -8.822 22.314 1.00 54.53 99 THR A C 1
ATOM 775 O O . THR A 1 99 ? -15.517 -8.501 22.592 1.00 54.53 99 THR A O 1
ATOM 778 N N . ASN A 1 100 ? -17.751 -8.174 22.779 1.00 47.69 100 ASN A N 1
ATOM 779 C CA . ASN A 1 100 ? -17.720 -7.048 23.720 1.00 47.69 100 ASN A CA 1
ATOM 780 C C . ASN A 1 100 ? -18.172 -7.435 25.143 1.00 47.69 100 ASN A C 1
ATOM 782 O O . ASN A 1 100 ? -18.359 -6.535 25.961 1.00 47.69 100 ASN A O 1
ATOM 786 N N . GLU A 1 101 ? -18.342 -8.730 25.421 1.00 38.84 101 GLU A N 1
ATOM 787 C CA . GLU A 1 101 ? -18.537 -9.273 26.775 1.00 38.84 101 GLU A CA 1
ATOM 788 C C . GLU A 1 101 ? -17.204 -9.661 27.432 1.00 38.84 101 GLU A C 1
ATOM 790 O O . GLU A 1 101 ? -16.282 -10.118 26.708 1.00 38.84 101 GLU A O 1
#

Radius of gyration: 16.32 Å; chains: 1; bounding box: 42×17×55 Å

Foldseek 3Di:
DVVVVVVVLLVVLLQVLQQQLQVQLVVLVPDPPDDLVRSNVVLLVVQLVVQVVVLVVQCVPPPGHRDPSSSVSSSNSSNNNNVVNVVVVVVPPPVVPPPPD

pLDDT: mean 89.41, std 13.6, range [38.84, 98.62]

Secondary structure (DSSP, 8-state):
-HHHHHHHHHHHHHHHHHHHHHHHHHHHTT-TT--HHHHHHHHHHHHHHHHHHHHHHHTTSTT----HHHHHHHHHHHHHHHHHHHHHHHT-GGGGSGGG-